Protein AF-A0A8J3ZQ77-F1 (afdb_monomer)

Radius of gyration: 22.33 Å; Cα contacts (8 Å, |Δi|>4): 183; chains: 1; bounding box: 64×32×75 Å

Mean predicted aligned error: 8.73 Å

Secondary structure (DSSP, 8-state):
--TT-PPPPP-PPPPPPPPPPHHHHHHHHHHHHHHTTB-TTHHHH----BBPTTBPPTT-TTSSSBBGGGBTTEEEEEETTEEEEEE--S-TTS--TT--TT--SSTTS---TTSBPBTT--BPPP----

Sequence (130 aa):
MDLFDLAPFYVQPPAPLEPLTTGERRRQRHAEAAAGGFHPLYAALGLVLRLHPDAGPYAYPAAPGLRCGGCRFRRLVSGGARTYPKCLWPDPEVRPARGWPRLTHGPGTDIRASWPACVHHEPTPERGDP

pLDDT: mean 85.39, std 12.05, range [36.16, 97.75]

Organism: NCBI:txid65505

Foldseek 3Di:
DDPPPDDDDDDDDPDDDDDDDPVRVLVVCLLVCQVVQAFSLCSVQVDGWGFDPQWARLVDLPGDGDFPLQAQQFDWDDDPPDTATAGQPPDVVDQDPVGRSQDDPDPSSRRDRSTTHTPNGDGRPPPPDD

Solvent-accessible surface area (backbone atoms only — not comparable to full-atom values): 7860 Å² total; per-residue (Å²): 139,69,90,82,76,63,76,85,82,76,84,74,76,78,77,83,77,77,80,73,50,76,67,52,52,49,54,48,42,27,49,52,27,42,76,73,49,22,23,45,52,25,64,62,68,76,47,95,39,45,42,26,93,62,31,15,52,69,94,42,62,85,48,74,56,41,30,35,57,52,18,57,38,52,40,77,44,78,57,88,97,45,72,41,38,27,39,34,51,95,48,77,86,60,85,47,99,84,53,49,88,47,57,64,101,47,83,64,38,48,56,49,46,54,35,37,16,34,69,83,62,43,74,45,76,77,78,74,79,130

Structure (mmCIF, N/CA/C/O backbone):
data_AF-A0A8J3ZQ77-F1
#
_entry.id   AF-A0A8J3ZQ77-F1
#
loop_
_atom_site.group_PDB
_atom_site.id
_atom_site.type_symbol
_atom_site.label_atom_id
_atom_site.label_alt_id
_atom_site.label_comp_id
_atom_site.label_asym_id
_atom_site.label_entity_id
_atom_site.label_seq_id
_atom_site.pdbx_PDB_ins_code
_atom_site.Cartn_x
_atom_site.Cartn_y
_atom_site.Cartn_z
_atom_site.occupancy
_atom_site.B_iso_or_equiv
_atom_site.auth_seq_id
_atom_site.auth_comp_id
_atom_site.auth_asym_id
_atom_site.auth_atom_id
_atom_site.pdbx_PDB_model_num
ATOM 1 N N . MET A 1 1 ? -38.779 -1.476 54.707 1.00 53.12 1 MET A N 1
ATOM 2 C CA . MET A 1 1 ? -37.655 -0.991 53.884 1.00 53.12 1 MET A CA 1
ATOM 3 C C . MET A 1 1 ? -38.273 -0.387 52.648 1.00 53.12 1 MET A C 1
ATOM 5 O O . MET A 1 1 ? -38.923 -1.118 51.911 1.00 53.12 1 MET A O 1
ATOM 9 N N . ASP A 1 2 ? -38.201 0.934 52.536 1.00 61.50 2 ASP A N 1
ATOM 10 C CA . ASP A 1 2 ? -38.905 1.711 51.519 1.00 61.50 2 ASP A CA 1
ATOM 11 C C . ASP A 1 2 ? -38.055 1.819 50.245 1.00 61.50 2 ASP A C 1
ATOM 13 O O . ASP A 1 2 ? -36.830 1.914 50.316 1.00 61.50 2 ASP A O 1
ATOM 17 N N . LEU A 1 3 ? -38.690 1.782 49.074 1.00 61.41 3 LEU A N 1
ATOM 18 C CA . LEU A 1 3 ? -38.003 1.778 47.770 1.00 61.41 3 LEU A CA 1
ATOM 19 C C . LEU A 1 3 ? -37.326 3.131 47.460 1.00 61.41 3 LEU A C 1
ATOM 21 O O . LEU A 1 3 ? -36.497 3.228 46.558 1.00 61.41 3 LEU A O 1
ATOM 25 N N . PHE A 1 4 ? -37.672 4.168 48.224 1.00 68.12 4 PHE A N 1
ATOM 26 C CA . PHE A 1 4 ? -37.258 5.554 48.015 1.00 68.12 4 PHE A CA 1
ATOM 27 C C . PHE A 1 4 ? -36.005 5.973 48.803 1.00 68.12 4 PHE A C 1
ATOM 29 O O . PHE A 1 4 ? -35.539 7.093 48.625 1.00 68.12 4 PHE A O 1
ATOM 36 N N . ASP A 1 5 ? -35.420 5.073 49.604 1.00 74.00 5 ASP A N 1
ATOM 37 C CA . ASP A 1 5 ? -34.167 5.302 50.353 1.00 74.00 5 ASP A CA 1
ATOM 38 C C . ASP A 1 5 ? -32.898 4.893 49.573 1.00 74.00 5 ASP A C 1
ATOM 40 O O . ASP A 1 5 ? -31.802 4.775 50.128 1.00 74.00 5 ASP A O 1
ATOM 44 N N . LEU A 1 6 ? -33.013 4.649 48.265 1.00 72.50 6 LEU A N 1
ATOM 45 C CA . LEU A 1 6 ? -31.860 4.339 47.424 1.00 72.50 6 LEU A CA 1
ATOM 46 C C . LEU A 1 6 ? -31.028 5.600 47.169 1.00 72.50 6 LEU A C 1
ATOM 48 O O . LEU A 1 6 ? -31.536 6.620 46.702 1.00 72.50 6 LEU A O 1
ATOM 52 N N . ALA A 1 7 ? -29.724 5.504 47.443 1.00 76.12 7 ALA A N 1
ATOM 53 C CA . ALA A 1 7 ? -28.772 6.562 47.139 1.00 76.12 7 ALA A CA 1
ATOM 54 C C . ALA A 1 7 ? -28.892 6.983 45.659 1.00 76.12 7 ALA A C 1
ATOM 56 O O . ALA A 1 7 ? -28.997 6.112 44.788 1.00 76.12 7 ALA A O 1
ATOM 57 N N . PRO A 1 8 ? -28.865 8.294 45.355 1.00 75.31 8 PRO A N 1
ATOM 58 C CA . PRO A 1 8 ? -28.981 8.776 43.989 1.00 75.31 8 PRO A CA 1
ATOM 59 C C . PRO A 1 8 ? -27.867 8.171 43.138 1.00 75.31 8 PRO A C 1
ATOM 61 O O . PRO A 1 8 ? -26.677 8.334 43.417 1.00 75.31 8 PRO A O 1
ATOM 64 N N . PHE A 1 9 ? -28.264 7.447 42.098 1.00 73.81 9 PHE A N 1
ATOM 65 C CA . PHE A 1 9 ? -27.329 6.933 41.116 1.00 73.81 9 PHE A CA 1
ATOM 66 C C . PHE A 1 9 ? -26.886 8.090 40.219 1.00 73.81 9 PHE A C 1
ATOM 68 O O . PHE A 1 9 ? -27.704 8.799 39.632 1.00 73.81 9 PHE A O 1
ATOM 75 N N . TYR A 1 10 ? -25.574 8.273 40.119 1.00 76.81 10 TYR A N 1
ATOM 76 C CA . TYR A 1 10 ? -24.968 9.216 39.193 1.00 76.81 10 TYR A CA 1
ATOM 77 C C . TYR A 1 10 ? -24.432 8.447 37.989 1.00 76.81 10 TYR A C 1
ATOM 79 O O . TYR A 1 10 ? -23.546 7.602 38.123 1.00 76.81 10 TYR A O 1
ATOM 87 N N . VAL A 1 11 ? -24.946 8.764 36.800 1.00 81.44 11 VAL A N 1
ATOM 88 C CA . VAL A 1 11 ? -24.290 8.383 35.546 1.00 81.44 11 VAL A CA 1
ATOM 89 C C . VAL A 1 11 ? -23.068 9.273 35.399 1.00 81.44 11 VAL A C 1
ATOM 91 O O . VAL A 1 11 ? -23.212 10.471 35.155 1.00 81.44 11 VAL A O 1
ATOM 94 N N . GLN A 1 12 ? -21.865 8.714 35.525 1.00 82.31 12 GLN A N 1
ATOM 95 C CA . GLN A 1 12 ? -20.703 9.420 35.002 1.00 82.31 12 GLN A CA 1
ATOM 96 C C . GLN A 1 12 ? -20.808 9.442 33.473 1.00 82.31 12 GLN A C 1
ATOM 98 O O . GLN A 1 12 ? -20.896 8.369 32.865 1.00 82.31 12 GLN A O 1
ATOM 103 N N . PRO A 1 13 ? -20.803 10.625 32.832 1.00 79.12 13 PRO A N 1
ATOM 104 C CA . PRO A 1 13 ? -20.667 10.671 31.391 1.00 79.12 13 PRO A CA 1
ATOM 105 C C . PRO A 1 13 ? -19.331 10.018 31.014 1.00 79.12 13 PRO A C 1
ATOM 107 O O . PRO A 1 13 ? -18.330 10.237 31.706 1.00 79.12 13 PRO A O 1
ATOM 110 N N . PRO A 1 14 ? -19.299 9.198 29.950 1.00 79.69 14 PRO A N 1
ATOM 111 C CA . PRO A 1 14 ? -18.058 8.591 29.504 1.00 79.69 14 PRO A CA 1
ATOM 112 C C . PRO A 1 14 ? -17.039 9.693 29.206 1.00 79.69 14 PRO A C 1
ATOM 114 O O . PRO A 1 14 ? -17.389 10.749 28.671 1.00 79.69 14 PRO A O 1
ATOM 117 N N . ALA A 1 15 ? -15.779 9.447 29.565 1.00 79.62 15 ALA A N 1
ATOM 118 C CA . ALA A 1 15 ? -14.697 10.369 29.254 1.00 79.62 15 ALA A CA 1
ATOM 119 C C . ALA A 1 15 ? -14.682 10.675 27.740 1.00 79.62 15 ALA A C 1
ATOM 121 O O . ALA A 1 15 ? -14.943 9.768 26.938 1.00 79.62 15 ALA A O 1
ATOM 122 N N . PRO A 1 16 ? -14.381 11.921 27.326 1.00 75.00 16 PRO A N 1
ATOM 123 C CA . PRO A 1 16 ? -14.259 12.254 25.915 1.00 75.00 16 PRO A CA 1
ATOM 124 C C . PRO A 1 16 ? -13.218 11.349 25.255 1.00 75.00 16 PRO A C 1
ATOM 126 O O . PRO A 1 16 ? -12.080 11.269 25.714 1.00 75.00 16 PRO A O 1
ATOM 129 N N . LEU A 1 17 ? -13.605 10.660 24.182 1.00 78.94 17 LEU A N 1
ATOM 130 C CA . LEU A 1 17 ? -12.656 9.898 23.377 1.00 78.94 17 LEU A CA 1
ATOM 131 C C . LEU A 1 17 ? -11.683 10.880 22.724 1.00 78.94 17 LEU A C 1
ATOM 133 O O . LEU A 1 17 ? -12.110 11.797 22.017 1.00 78.94 17 LEU A O 1
ATOM 137 N N . GLU A 1 18 ? -10.383 10.692 22.949 1.00 83.19 18 GLU A N 1
ATOM 138 C CA . GLU A 1 18 ? -9.380 11.513 22.280 1.00 83.19 18 GLU A CA 1
ATOM 139 C C . GLU A 1 18 ? -9.497 11.350 20.754 1.00 83.19 18 GLU A C 1
ATOM 141 O O . GLU A 1 18 ? -9.629 10.229 20.246 1.00 83.19 18 GLU A O 1
ATOM 146 N N . PRO A 1 19 ? -9.467 12.454 19.987 1.00 86.69 19 PRO A N 1
ATOM 147 C CA . PRO A 1 19 ? -9.566 12.374 18.544 1.00 86.69 19 PRO A CA 1
ATOM 148 C C . PRO A 1 19 ? -8.309 11.712 17.978 1.00 86.69 19 PRO A C 1
ATOM 150 O O . PRO A 1 19 ? -7.193 12.182 18.190 1.00 86.69 19 PRO A O 1
ATOM 153 N N . LEU A 1 20 ? -8.501 10.662 17.176 1.00 89.88 20 LEU A N 1
ATOM 154 C CA . LEU A 1 20 ? -7.408 9.989 16.474 1.00 89.88 20 LEU A CA 1
ATOM 155 C C . LEU A 1 20 ? -6.551 10.989 15.698 1.00 89.88 20 LEU A C 1
ATOM 157 O O . LEU A 1 20 ? -7.073 11.830 14.959 1.00 89.88 20 LEU A O 1
ATOM 161 N N . THR A 1 21 ? -5.236 10.842 15.766 1.00 92.12 21 THR A N 1
ATOM 162 C CA . THR A 1 21 ? -4.295 11.598 14.939 1.00 92.12 21 THR A CA 1
ATOM 163 C C . THR A 1 21 ? -4.514 11.318 13.446 1.00 92.12 21 THR A C 1
ATOM 165 O O . THR A 1 21 ? -5.101 10.316 13.026 1.00 92.12 21 THR A O 1
ATOM 168 N N . THR A 1 22 ? -3.985 12.181 12.575 1.00 89.19 22 THR A N 1
ATOM 169 C CA . THR A 1 22 ? -4.051 11.964 11.116 1.00 89.19 22 THR A CA 1
ATOM 170 C C . THR A 1 22 ? -3.411 10.638 10.682 1.00 89.19 22 THR A C 1
ATOM 172 O O . THR A 1 22 ? -3.881 10.014 9.726 1.00 89.19 22 THR A O 1
ATOM 175 N N . GLY A 1 23 ? -2.357 10.195 11.375 1.00 89.31 23 GLY A N 1
ATOM 176 C CA . GLY A 1 23 ? -1.700 8.914 11.117 1.00 89.31 23 GLY A CA 1
ATOM 177 C C . GLY A 1 23 ? -2.582 7.723 11.488 1.00 89.31 23 GLY A C 1
ATOM 178 O O . GLY A 1 23 ? -2.719 6.793 10.690 1.00 89.31 23 GLY A O 1
ATOM 179 N N . GLU A 1 24 ? -3.233 7.782 12.648 1.00 91.19 24 GLU A N 1
ATOM 180 C CA . GLU A 1 24 ? -4.142 6.735 13.126 1.00 91.19 24 GLU A CA 1
ATOM 181 C C . GLU A 1 24 ? -5.379 6.618 12.246 1.00 91.19 24 GLU A C 1
ATOM 183 O O . GLU A 1 24 ? -5.681 5.521 11.784 1.00 91.19 24 GLU A O 1
ATOM 188 N N . ARG A 1 25 ? -6.007 7.743 11.878 1.00 91.81 25 ARG A N 1
ATOM 189 C CA . ARG A 1 25 ? -7.129 7.742 10.922 1.00 91.81 25 ARG A CA 1
ATOM 190 C C . ARG A 1 25 ? -6.745 7.100 9.591 1.00 91.81 25 ARG A C 1
ATOM 192 O O . ARG A 1 25 ? -7.524 6.357 9.004 1.00 91.81 25 ARG A O 1
ATOM 199 N N . ARG A 1 26 ? -5.531 7.364 9.092 1.00 91.56 26 ARG A N 1
ATOM 200 C CA . ARG A 1 26 ? -5.037 6.730 7.860 1.00 91.56 26 ARG A CA 1
ATOM 201 C C . ARG A 1 26 ? -4.849 5.226 8.047 1.00 91.56 26 ARG A C 1
ATOM 203 O O . ARG A 1 26 ? -5.274 4.456 7.191 1.00 91.56 26 ARG A O 1
ATOM 210 N N . ARG A 1 27 ? -4.216 4.813 9.148 1.00 91.12 27 ARG A N 1
ATOM 211 C CA . ARG A 1 27 ? -4.011 3.396 9.472 1.00 91.12 27 ARG A CA 1
ATOM 212 C C . ARG A 1 27 ? -5.345 2.659 9.585 1.00 91.12 27 ARG A C 1
ATOM 214 O O . ARG A 1 27 ? -5.446 1.556 9.054 1.00 91.12 27 ARG A O 1
ATOM 221 N N . GLN A 1 28 ? -6.336 3.278 10.220 1.00 93.31 28 GLN A N 1
ATOM 222 C CA . GLN A 1 28 ? -7.688 2.752 10.348 1.00 93.31 28 GLN A CA 1
ATOM 223 C C . GLN A 1 28 ? -8.336 2.561 8.973 1.00 93.31 28 GLN A C 1
ATOM 225 O O . GLN A 1 28 ? -8.696 1.438 8.642 1.00 93.31 28 GLN A O 1
ATOM 230 N N . ARG A 1 29 ? -8.360 3.591 8.113 1.00 93.88 29 ARG A N 1
ATOM 231 C CA . ARG A 1 29 ? -8.922 3.464 6.753 1.00 93.88 29 ARG A CA 1
ATOM 232 C C . ARG A 1 29 ? -8.250 2.371 5.919 1.00 93.88 29 ARG A C 1
ATOM 234 O O . ARG A 1 29 ? -8.900 1.691 5.134 1.00 93.88 29 ARG A O 1
ATOM 241 N N . HIS A 1 30 ? -6.937 2.193 6.070 1.00 94.44 30 HIS A N 1
ATOM 242 C CA . HIS A 1 30 ? -6.210 1.116 5.392 1.00 94.44 30 HIS A CA 1
ATOM 243 C C . HIS A 1 30 ? -6.624 -0.271 5.904 1.00 94.44 30 HIS A C 1
ATOM 245 O O . HIS A 1 30 ? -6.737 -1.202 5.108 1.00 94.44 30 HIS A O 1
ATOM 251 N N . ALA A 1 31 ? -6.841 -0.407 7.216 1.00 94.06 31 ALA A N 1
ATOM 252 C CA . ALA A 1 31 ? -7.315 -1.646 7.823 1.00 94.06 31 ALA A CA 1
ATOM 253 C C . ALA A 1 31 ? -8.760 -1.960 7.407 1.00 94.06 31 ALA A C 1
ATOM 255 O O . ALA A 1 31 ? -9.044 -3.094 7.037 1.00 94.06 31 ALA A O 1
ATOM 256 N N . GLU A 1 32 ? -9.640 -0.956 7.388 1.00 95.06 32 GLU A N 1
ATOM 257 C CA . GLU A 1 32 ? -11.027 -1.075 6.917 1.00 95.06 32 GLU A CA 1
ATOM 258 C C . GLU A 1 32 ? -11.087 -1.505 5.446 1.00 95.06 32 GLU A C 1
ATOM 260 O O . GLU A 1 32 ? -11.812 -2.438 5.105 1.00 95.06 32 GLU A O 1
ATOM 265 N N . ALA A 1 33 ? -10.267 -0.896 4.580 1.00 94.75 33 ALA A N 1
ATOM 266 C CA . ALA A 1 33 ? -10.159 -1.314 3.183 1.00 94.75 33 ALA A CA 1
ATOM 267 C C . ALA A 1 33 ? -9.749 -2.791 3.064 1.00 94.75 33 ALA A C 1
ATOM 269 O O . ALA A 1 33 ? -10.385 -3.546 2.329 1.00 94.75 33 ALA A O 1
ATOM 270 N N . ALA A 1 34 ? -8.737 -3.218 3.828 1.00 95.31 34 ALA A N 1
ATOM 271 C CA . ALA A 1 34 ? -8.276 -4.604 3.828 1.00 95.31 34 ALA A CA 1
ATOM 272 C C . ALA A 1 34 ? -9.345 -5.582 4.336 1.00 95.31 34 ALA A C 1
ATOM 274 O O . ALA A 1 34 ? -9.532 -6.638 3.733 1.00 95.31 34 ALA A O 1
ATOM 275 N N . ALA A 1 35 ? -10.079 -5.218 5.391 1.00 95.00 35 ALA A N 1
ATOM 276 C CA . ALA A 1 35 ? -11.196 -6.008 5.907 1.00 95.00 35 ALA A CA 1
ATOM 277 C C . ALA A 1 35 ? -12.333 -6.146 4.877 1.00 95.00 35 ALA A C 1
ATOM 279 O O . ALA A 1 35 ? -12.957 -7.198 4.790 1.00 95.00 35 ALA A O 1
ATOM 280 N N . GLY A 1 36 ? -12.549 -5.125 4.041 1.00 94.56 36 GLY A N 1
ATOM 281 C CA . GLY A 1 36 ? -13.492 -5.160 2.916 1.00 94.56 36 GLY A CA 1
ATOM 282 C C . GLY A 1 36 ? -13.003 -5.918 1.671 1.00 94.56 36 GLY A C 1
ATOM 283 O O . GLY A 1 36 ? -13.668 -5.884 0.632 1.00 94.56 36 GLY A O 1
ATOM 284 N N . GLY A 1 37 ? -11.836 -6.570 1.724 1.00 96.25 37 GLY A N 1
ATOM 285 C CA . GLY A 1 37 ? -11.252 -7.272 0.576 1.00 96.25 37 GLY A CA 1
ATOM 286 C C . GLY A 1 37 ? -10.628 -6.339 -0.468 1.00 96.25 37 GLY A C 1
ATOM 287 O O . GLY A 1 37 ? -10.472 -6.719 -1.635 1.00 96.25 37 GLY A O 1
ATOM 288 N N . PHE A 1 38 ? -10.272 -5.115 -0.073 1.00 97.12 38 PHE A N 1
ATOM 289 C CA . PHE A 1 38 ? -9.602 -4.134 -0.921 1.00 97.12 38 PHE A CA 1
ATOM 290 C C . PHE A 1 38 ? -8.159 -3.892 -0.475 1.00 97.12 38 PHE A C 1
ATOM 292 O O . PHE A 1 38 ? -7.808 -3.915 0.700 1.00 97.12 38 PHE A O 1
ATOM 299 N N . HIS A 1 39 ? -7.289 -3.617 -1.436 1.00 96.12 39 HIS A N 1
ATOM 300 C CA . HIS A 1 39 ? -5.913 -3.236 -1.176 1.00 96.12 39 HIS A CA 1
ATOM 301 C C . HIS A 1 39 ? -5.868 -1.895 -0.421 1.00 96.12 39 HIS A C 1
ATOM 303 O O . HIS A 1 39 ? -6.610 -0.985 -0.791 1.00 96.12 39 HIS A O 1
ATOM 309 N N . PRO A 1 40 ? -4.960 -1.694 0.557 1.00 94.81 40 PRO A N 1
ATOM 310 C CA . PRO A 1 40 ? -4.902 -0.463 1.358 1.00 94.81 40 PRO A CA 1
ATOM 311 C C . PRO A 1 40 ? -4.819 0.844 0.552 1.00 94.81 40 PRO A C 1
ATOM 313 O O . PRO A 1 40 ? -5.299 1.882 0.994 1.00 94.81 40 PRO A O 1
ATOM 316 N N . LEU A 1 41 ? -4.259 0.791 -0.661 1.00 92.69 41 LEU A N 1
ATOM 317 C CA . LEU A 1 41 ? -4.228 1.917 -1.604 1.00 92.69 41 LEU A CA 1
ATOM 318 C C . LEU A 1 41 ? -5.628 2.432 -1.998 1.00 92.69 41 LEU A C 1
ATOM 320 O O . LEU A 1 41 ? -5.760 3.615 -2.307 1.00 92.69 41 LEU A O 1
ATOM 324 N N . TYR A 1 42 ? -6.664 1.583 -1.950 1.00 89.88 42 TYR A N 1
ATOM 325 C CA . TYR A 1 42 ? -8.068 1.963 -2.156 1.00 89.88 42 TYR A CA 1
ATOM 326 C C . TYR A 1 42 ? -8.443 3.166 -1.287 1.00 89.88 42 TYR A C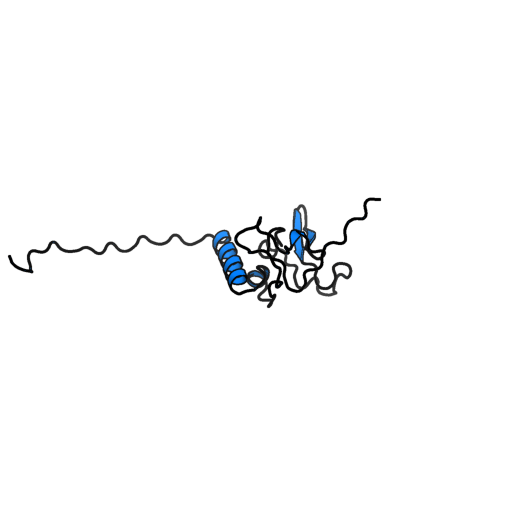 1
ATOM 328 O O . TYR A 1 42 ? -8.975 4.152 -1.785 1.00 89.88 42 TYR A O 1
ATOM 336 N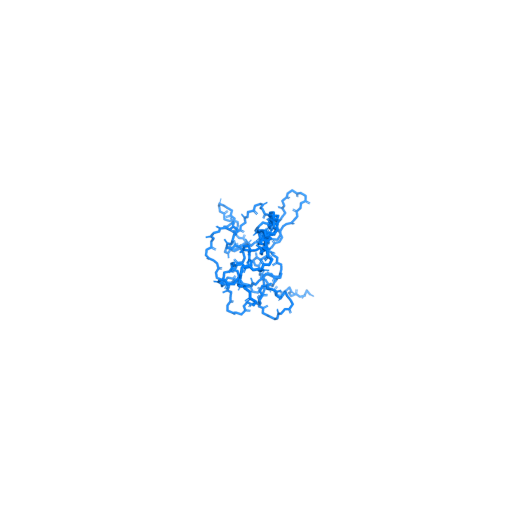 N . ALA A 1 43 ? -8.063 3.141 -0.008 1.00 88.00 43 ALA A N 1
ATOM 337 C CA . ALA A 1 43 ? -8.372 4.208 0.939 1.00 88.00 43 ALA A CA 1
ATOM 338 C C . ALA A 1 43 ? -7.696 5.552 0.610 1.00 88.00 43 ALA A C 1
ATOM 340 O O . ALA A 1 43 ? -8.126 6.591 1.111 1.00 88.00 43 ALA A O 1
ATOM 341 N N . ALA A 1 44 ? -6.623 5.544 -0.186 1.00 86.62 44 ALA A N 1
ATOM 342 C CA . ALA A 1 44 ? -5.897 6.750 -0.577 1.00 86.62 44 ALA A CA 1
ATOM 343 C C . ALA A 1 44 ? -6.303 7.275 -1.962 1.00 86.62 44 ALA A C 1
ATOM 345 O O . ALA A 1 44 ? -6.218 8.479 -2.186 1.00 86.62 44 ALA A O 1
ATOM 346 N N . LEU A 1 45 ? -6.705 6.393 -2.884 1.00 85.50 45 LEU A N 1
ATOM 347 C CA . LEU A 1 45 ? -6.992 6.752 -4.278 1.00 85.50 45 LEU A CA 1
ATOM 348 C C . LEU A 1 45 ? -8.472 6.651 -4.664 1.00 85.50 45 LEU A C 1
ATOM 350 O O . LEU A 1 45 ? -8.834 7.098 -5.746 1.00 85.50 45 LEU A O 1
ATOM 354 N N . GLY A 1 46 ? -9.315 6.018 -3.843 1.00 82.88 46 GLY A N 1
ATOM 355 C CA . GLY A 1 46 ? -10.701 5.693 -4.203 1.00 82.88 46 GLY A CA 1
ATOM 356 C C . GLY A 1 46 ? -10.824 4.690 -5.358 1.00 82.88 46 GLY A C 1
ATOM 357 O O . GLY A 1 46 ? -11.906 4.493 -5.897 1.00 82.88 46 GLY A O 1
ATOM 358 N N . LEU A 1 47 ? -9.717 4.060 -5.766 1.00 84.19 47 LEU A N 1
ATOM 359 C CA . LEU A 1 47 ? -9.676 3.113 -6.877 1.00 84.19 47 LEU A CA 1
ATOM 360 C C . LEU A 1 47 ? -10.001 1.713 -6.384 1.00 84.19 47 LEU A C 1
ATOM 362 O O . LEU A 1 47 ? -9.252 1.180 -5.564 1.00 84.19 47 LEU A O 1
ATOM 366 N N . VAL A 1 48 ? -11.051 1.103 -6.940 1.00 89.12 48 VAL A N 1
ATOM 367 C CA . VAL A 1 48 ? -11.428 -0.290 -6.668 1.00 89.12 48 VAL A CA 1
ATOM 368 C C . VAL A 1 48 ? -10.266 -1.214 -7.025 1.00 89.12 48 VAL A C 1
ATOM 370 O O . VAL A 1 48 ? -10.010 -1.515 -8.187 1.00 89.12 48 VAL A O 1
ATOM 373 N N . LEU A 1 49 ? -9.550 -1.658 -5.997 1.00 92.38 49 LEU A N 1
ATOM 374 C CA . LEU A 1 49 ? -8.387 -2.518 -6.120 1.00 92.38 49 LEU A CA 1
ATOM 375 C C . LEU A 1 49 ? -8.568 -3.684 -5.160 1.00 92.38 49 LEU A C 1
ATOM 377 O O . LEU A 1 49 ? -8.372 -3.530 -3.960 1.00 92.38 49 LEU A O 1
ATOM 381 N N . ARG A 1 50 ? -8.994 -4.835 -5.676 1.00 97.06 50 ARG A N 1
ATOM 382 C CA . ARG A 1 50 ? -9.24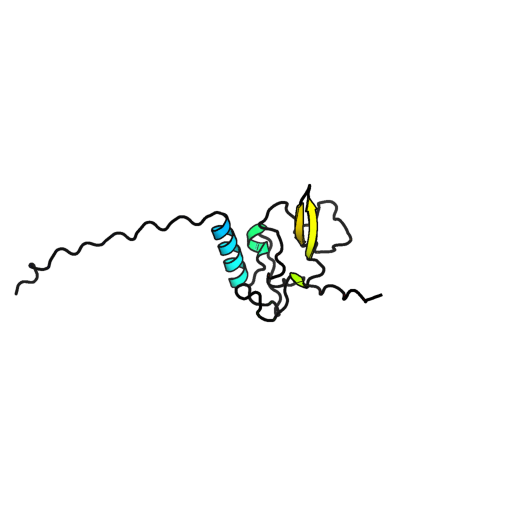4 -6.034 -4.868 1.00 97.06 50 ARG A CA 1
ATOM 383 C C . ARG A 1 50 ? -7.939 -6.656 -4.366 1.00 97.06 50 ARG A C 1
ATOM 385 O O . ARG A 1 50 ? -6.897 -6.547 -5.023 1.00 97.06 50 ARG A O 1
ATOM 392 N N . LEU A 1 51 ? -8.009 -7.309 -3.209 1.00 97.75 51 LEU A N 1
ATOM 393 C CA . LEU A 1 51 ? -6.937 -8.182 -2.731 1.00 97.75 51 LEU A CA 1
ATOM 394 C C . LEU A 1 51 ? -6.785 -9.400 -3.645 1.00 97.75 51 LEU A C 1
ATOM 396 O O . LEU A 1 51 ? -7.759 -9.870 -4.231 1.00 97.75 51 LEU A O 1
ATOM 400 N N . HIS A 1 52 ? -5.555 -9.891 -3.768 1.00 97.38 52 HIS A N 1
ATOM 401 C CA . HIS A 1 52 ? -5.302 -11.187 -4.390 1.00 97.38 52 HIS A CA 1
ATOM 402 C C . HIS A 1 52 ? -5.923 -12.304 -3.528 1.00 97.38 52 HIS A C 1
ATOM 404 O O . HIS A 1 52 ? -5.876 -12.177 -2.303 1.00 97.38 52 HIS A O 1
ATOM 410 N N . PRO A 1 53 ? -6.449 -13.398 -4.112 1.00 96.69 53 PRO A N 1
ATOM 411 C CA . PRO A 1 53 ? -6.943 -14.546 -3.342 1.00 96.69 53 PRO A CA 1
ATOM 412 C C . PRO A 1 53 ? -5.910 -15.090 -2.344 1.00 96.69 53 PRO A C 1
ATOM 414 O O . PRO A 1 53 ? -6.218 -15.284 -1.176 1.00 96.69 53 PRO A O 1
ATOM 417 N N . ASP A 1 54 ? -4.657 -15.213 -2.786 1.00 97.00 54 ASP A N 1
ATOM 418 C CA . ASP A 1 54 ? -3.532 -15.666 -1.952 1.00 97.00 54 ASP A CA 1
ATOM 419 C C . ASP A 1 54 ? -2.826 -14.542 -1.173 1.00 97.00 54 ASP A C 1
ATOM 421 O O . ASP A 1 54 ? -1.678 -14.698 -0.752 1.00 97.00 54 ASP A O 1
ATOM 425 N N . ALA A 1 55 ? -3.441 -13.365 -1.023 1.00 96.69 55 ALA A N 1
ATOM 426 C CA . ALA A 1 55 ? -2.824 -12.270 -0.282 1.00 96.69 55 ALA A CA 1
ATOM 427 C C . ALA A 1 55 ? -2.701 -12.608 1.211 1.00 96.69 55 ALA A C 1
ATOM 429 O O . ALA A 1 55 ? -3.658 -13.042 1.848 1.00 96.69 55 ALA A O 1
ATOM 430 N N . GLY A 1 56 ? -1.537 -12.333 1.803 1.00 95.06 56 GLY A N 1
ATOM 431 C CA . GLY A 1 56 ? -1.373 -12.502 3.246 1.00 95.06 56 GLY A CA 1
ATOM 432 C C . GLY A 1 56 ? -2.186 -11.464 4.040 1.00 95.06 56 GLY A C 1
ATOM 433 O O . GLY A 1 56 ? -2.390 -10.349 3.561 1.00 95.06 56 GLY A O 1
ATOM 434 N N . PRO A 1 57 ? -2.626 -11.751 5.275 1.00 94.00 57 PRO A N 1
ATOM 435 C CA . PRO A 1 57 ? -3.505 -10.861 6.038 1.00 94.00 57 PRO A CA 1
ATOM 436 C C . PRO A 1 57 ? -2.827 -9.535 6.419 1.00 94.00 57 PRO A C 1
ATOM 438 O O . PRO A 1 57 ? -1.667 -9.506 6.840 1.00 94.00 57 PRO A O 1
ATOM 441 N N . TYR A 1 58 ? -3.555 -8.416 6.327 1.00 93.44 58 TYR A N 1
ATOM 442 C CA . TYR A 1 58 ? -3.022 -7.071 6.610 1.00 93.44 58 TYR A CA 1
ATOM 443 C C . TYR A 1 58 ? -2.506 -6.905 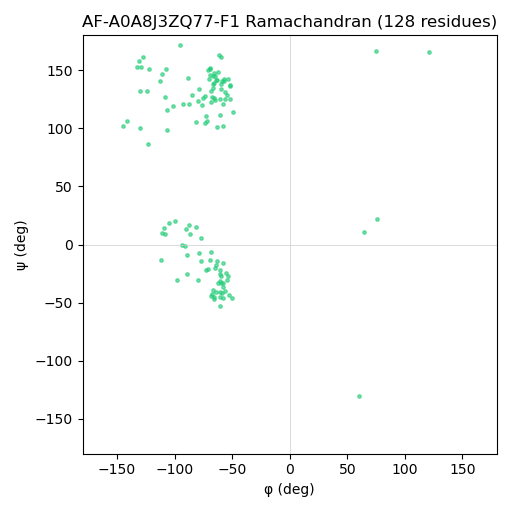8.050 1.00 93.44 58 TYR A C 1
ATOM 445 O O . TYR A 1 58 ? -1.459 -6.294 8.259 1.00 93.44 58 TYR A O 1
ATOM 453 N N . ALA A 1 59 ? -3.220 -7.460 9.036 1.00 91.31 59 ALA A N 1
ATOM 454 C CA . ALA A 1 59 ? -2.895 -7.315 10.458 1.00 91.31 59 ALA A CA 1
ATOM 455 C C . ALA A 1 59 ? -1.638 -8.089 10.894 1.00 91.31 59 ALA A C 1
ATOM 457 O O . ALA A 1 59 ? -1.024 -7.726 11.895 1.00 91.31 59 ALA A O 1
ATOM 458 N N . TYR A 1 60 ? -1.227 -9.107 10.129 1.00 92.31 60 TYR A N 1
ATOM 459 C CA . TYR A 1 60 ? -0.097 -9.975 10.460 1.00 92.31 60 TYR A CA 1
ATOM 460 C C . TYR A 1 60 ? 0.937 -9.948 9.327 1.00 92.31 60 TYR A C 1
ATOM 462 O O . TYR A 1 60 ? 0.893 -10.795 8.435 1.00 92.31 60 TYR A O 1
ATOM 470 N N . PRO A 1 61 ? 1.876 -8.981 9.330 1.00 88.62 61 PRO A N 1
ATOM 471 C CA . PRO A 1 61 ? 2.906 -8.838 8.297 1.00 88.62 61 PRO A CA 1
ATOM 472 C C . PRO A 1 61 ? 3.763 -10.084 8.053 1.00 88.62 61 PRO A C 1
ATOM 474 O O . PRO A 1 61 ? 4.233 -10.274 6.938 1.00 88.62 61 PRO A O 1
ATOM 477 N N . ALA A 1 62 ? 3.967 -10.900 9.091 1.00 90.31 62 ALA A N 1
ATOM 478 C CA . ALA A 1 62 ? 4.777 -12.115 9.041 1.00 90.31 62 ALA A CA 1
ATOM 479 C C . ALA A 1 62 ? 3.981 -13.372 8.646 1.00 90.31 62 ALA A C 1
ATOM 481 O O . ALA A 1 62 ? 4.575 -14.421 8.424 1.00 90.31 62 ALA A O 1
ATOM 482 N N . ALA A 1 63 ? 2.648 -13.288 8.570 1.00 91.94 63 ALA A N 1
ATOM 483 C CA . ALA A 1 63 ? 1.834 -14.416 8.134 1.00 91.94 63 ALA A CA 1
ATOM 484 C C . ALA A 1 63 ? 2.048 -14.690 6.633 1.00 91.94 63 ALA A C 1
ATOM 486 O O . ALA A 1 63 ? 2.222 -13.725 5.868 1.00 91.94 63 ALA A O 1
ATOM 487 N N . PRO A 1 64 ? 1.995 -15.970 6.213 1.00 93.75 64 PRO A N 1
ATOM 488 C CA . PRO A 1 64 ? 2.204 -16.367 4.825 1.00 93.75 64 PRO A CA 1
ATOM 489 C C . PRO A 1 64 ? 1.192 -15.714 3.872 1.00 93.75 64 PRO A C 1
ATOM 491 O O . PRO A 1 64 ? 0.140 -15.221 4.285 1.00 93.75 64 PRO A O 1
ATOM 494 N N . GLY A 1 65 ? 1.539 -15.714 2.585 1.00 95.31 65 GLY A N 1
ATOM 495 C CA . GLY A 1 65 ? 0.730 -15.169 1.497 1.00 95.31 65 GLY A CA 1
ATOM 496 C C . GLY A 1 65 ? 1.443 -14.068 0.715 1.00 95.31 65 GLY A C 1
ATOM 497 O O . GLY A 1 65 ? 2.459 -13.515 1.145 1.00 95.31 65 GLY A O 1
ATOM 498 N N . LEU A 1 66 ? 0.898 -13.742 -0.453 1.00 97.12 66 LEU A N 1
ATOM 499 C CA . LEU A 1 66 ? 1.459 -12.758 -1.367 1.00 97.12 66 LEU A CA 1
ATOM 500 C C . LEU A 1 66 ? 1.398 -11.352 -0.769 1.00 97.12 66 LEU A C 1
ATOM 502 O O . LEU A 1 66 ? 0.396 -10.923 -0.180 1.00 97.12 66 LEU A O 1
ATOM 506 N N . ARG A 1 67 ? 2.488 -10.609 -0.959 1.00 96.75 67 ARG A N 1
ATOM 507 C CA . ARG A 1 67 ? 2.675 -9.256 -0.434 1.00 96.75 67 ARG A CA 1
ATOM 508 C C . ARG A 1 67 ? 3.189 -8.328 -1.513 1.00 96.75 67 ARG A C 1
ATOM 510 O O . ARG A 1 67 ? 3.946 -8.726 -2.393 1.00 96.75 67 ARG A O 1
ATOM 517 N N . CYS A 1 68 ? 2.888 -7.044 -1.370 1.00 96.06 68 CYS A N 1
ATOM 518 C CA . CYS A 1 68 ? 3.433 -6.023 -2.259 1.00 96.06 68 CYS A CA 1
ATOM 519 C C . CYS A 1 68 ? 4.968 -5.945 -2.223 1.00 96.06 68 CYS A C 1
ATOM 521 O O . CYS A 1 68 ? 5.562 -5.462 -3.181 1.00 96.06 68 CYS A O 1
ATOM 523 N N . GLY A 1 69 ? 5.621 -6.427 -1.159 1.00 94.88 69 GLY A N 1
ATOM 524 C CA . GLY A 1 69 ? 7.078 -6.547 -1.075 1.00 94.88 69 GLY A CA 1
ATOM 525 C C . GLY A 1 69 ? 7.701 -7.444 -2.147 1.00 94.88 69 GLY A C 1
ATOM 526 O O . GLY A 1 69 ? 8.794 -7.128 -2.603 1.00 94.88 69 GLY A O 1
ATOM 527 N N . GLY A 1 70 ? 6.996 -8.498 -2.574 1.00 94.38 70 GLY A N 1
ATOM 528 C CA . GLY A 1 70 ? 7.429 -9.403 -3.644 1.00 94.38 70 GLY A CA 1
ATOM 529 C C . GLY A 1 70 ? 6.951 -8.991 -5.037 1.00 94.38 70 GLY A C 1
ATOM 530 O O . GLY A 1 70 ? 7.288 -9.650 -6.014 1.00 94.38 70 GLY A O 1
ATOM 531 N N . CYS A 1 71 ? 6.188 -7.903 -5.150 1.00 95.25 71 CYS A N 1
ATOM 532 C CA . CYS A 1 71 ? 5.559 -7.489 -6.397 1.00 95.25 71 CYS A CA 1
ATOM 533 C C . CYS A 1 71 ? 6.510 -6.661 -7.272 1.00 95.25 71 CYS A C 1
ATOM 535 O O . CYS A 1 71 ? 7.005 -5.622 -6.823 1.00 95.25 71 CYS A O 1
ATOM 537 N N . ARG A 1 72 ? 6.679 -7.028 -8.550 1.00 93.00 72 ARG A N 1
ATOM 538 C CA . ARG A 1 72 ? 7.552 -6.301 -9.495 1.00 93.00 72 ARG A CA 1
ATOM 539 C C . ARG A 1 72 ? 7.135 -4.843 -9.717 1.00 93.00 72 ARG A C 1
ATOM 541 O O . ARG A 1 72 ? 7.964 -3.997 -10.050 1.00 93.00 72 ARG A O 1
ATOM 548 N N . PHE A 1 73 ? 5.852 -4.540 -9.508 1.00 92.56 73 PHE A N 1
ATOM 549 C CA . PHE A 1 73 ? 5.295 -3.193 -9.643 1.00 92.56 73 PHE A CA 1
ATOM 550 C C . PHE A 1 73 ? 5.612 -2.282 -8.456 1.00 92.56 73 PHE A C 1
ATOM 552 O O . PHE A 1 73 ? 5.411 -1.069 -8.560 1.00 92.56 73 PHE A O 1
ATOM 559 N N . ARG A 1 74 ? 6.078 -2.825 -7.322 1.00 92.94 74 ARG A N 1
ATOM 560 C CA . ARG A 1 74 ? 6.526 -2.022 -6.183 1.00 92.94 74 ARG A CA 1
ATOM 561 C C . ARG A 1 74 ? 7.959 -1.555 -6.436 1.00 92.94 74 ARG A C 1
ATOM 563 O O . ARG A 1 74 ? 8.910 -2.314 -6.269 1.00 92.94 74 ARG A O 1
ATOM 570 N N . ARG A 1 75 ? 8.127 -0.279 -6.772 1.00 90.44 75 ARG A N 1
ATOM 571 C CA . ARG A 1 75 ? 9.441 0.336 -7.020 1.00 90.44 75 ARG A CA 1
ATOM 572 C C . ARG A 1 75 ? 9.683 1.516 -6.093 1.00 90.44 75 ARG A C 1
ATOM 574 O O . ARG A 1 75 ? 8.744 2.176 -5.658 1.00 90.44 75 ARG A O 1
ATOM 581 N N . LEU A 1 76 ? 10.948 1.779 -5.787 1.00 90.81 76 LEU A N 1
ATOM 582 C CA . LEU A 1 76 ? 11.345 3.019 -5.129 1.00 90.81 76 LEU A CA 1
ATOM 583 C C . LEU A 1 76 ? 11.405 4.121 -6.186 1.00 90.81 76 LEU A C 1
ATOM 585 O O . LEU A 1 76 ? 12.110 3.987 -7.180 1.00 90.81 76 LEU A O 1
ATOM 589 N N . VAL A 1 77 ? 10.649 5.192 -5.972 1.00 87.31 77 VAL A N 1
ATOM 590 C CA . VAL A 1 77 ? 10.646 6.387 -6.817 1.00 87.31 77 VAL A CA 1
ATOM 591 C C . VAL A 1 77 ? 11.318 7.513 -6.046 1.00 87.31 77 VAL A C 1
ATOM 593 O O . VAL A 1 77 ? 10.941 7.800 -4.908 1.00 87.31 77 VAL A O 1
ATOM 596 N N . SER A 1 78 ? 12.311 8.146 -6.662 1.00 86.06 78 SER A N 1
ATOM 597 C CA . SER A 1 78 ? 12.995 9.309 -6.098 1.00 86.06 78 SER A CA 1
ATOM 598 C C . SER A 1 78 ? 12.159 10.573 -6.295 1.00 86.06 78 SER A C 1
ATOM 600 O O . SER A 1 78 ? 11.655 10.830 -7.387 1.00 86.06 78 SER A O 1
ATOM 602 N N . GLY A 1 79 ? 12.021 11.372 -5.238 1.00 79.12 79 GLY A N 1
ATOM 603 C CA . GLY A 1 79 ? 11.374 12.681 -5.261 1.00 79.12 79 GLY A CA 1
ATOM 604 C C . GLY A 1 79 ? 12.141 13.652 -4.370 1.00 79.12 79 GLY A C 1
ATOM 605 O O . GLY A 1 79 ? 12.092 13.547 -3.142 1.00 79.12 79 GLY A O 1
ATOM 606 N N . GLY A 1 80 ? 12.875 14.583 -4.986 1.00 83.12 80 GLY A N 1
ATOM 607 C CA . GLY A 1 80 ? 13.842 15.422 -4.274 1.00 83.12 80 GLY A CA 1
ATOM 608 C C . GLY A 1 80 ? 14.928 14.569 -3.606 1.00 83.12 80 GLY A C 1
ATOM 609 O O . GLY A 1 80 ? 15.483 13.673 -4.234 1.00 83.12 80 GLY A O 1
ATOM 610 N N . ALA A 1 81 ? 15.192 14.811 -2.319 1.00 86.94 81 ALA A N 1
ATOM 611 C CA . ALA A 1 81 ? 16.206 14.098 -1.530 1.00 86.94 81 ALA A CA 1
ATOM 612 C C . ALA A 1 81 ? 15.713 12.786 -0.877 1.00 86.94 81 ALA A C 1
ATOM 614 O O . ALA A 1 81 ? 16.392 12.234 -0.013 1.00 86.94 81 ALA A O 1
ATOM 615 N N . ARG A 1 82 ? 14.510 12.301 -1.211 1.00 86.25 82 ARG A N 1
ATOM 616 C CA . ARG A 1 82 ? 13.896 11.121 -0.575 1.00 86.25 82 ARG A CA 1
ATOM 617 C C . ARG A 1 82 ? 13.422 10.113 -1.616 1.00 86.25 82 ARG A C 1
ATOM 619 O O . ARG A 1 82 ? 13.068 10.481 -2.734 1.00 86.25 82 ARG A O 1
ATOM 626 N N . THR A 1 83 ? 13.374 8.843 -1.226 1.00 89.44 83 THR A N 1
ATOM 627 C CA . THR A 1 83 ? 12.810 7.753 -2.029 1.00 89.44 83 THR A CA 1
ATOM 628 C C . THR A 1 83 ? 11.544 7.217 -1.375 1.00 89.44 83 THR A C 1
ATOM 630 O O . THR A 1 83 ? 11.450 7.101 -0.153 1.00 89.44 83 THR A O 1
ATOM 633 N N . TYR A 1 84 ? 10.551 6.898 -2.200 1.00 89.56 84 TYR A N 1
ATOM 634 C CA . TYR A 1 84 ? 9.235 6.463 -1.745 1.00 89.56 84 TYR A CA 1
ATOM 635 C C . TYR A 1 84 ? 8.839 5.177 -2.471 1.00 89.56 84 TYR A C 1
ATOM 637 O O . TYR A 1 84 ? 8.967 5.113 -3.695 1.00 89.56 84 TYR A O 1
ATOM 645 N N . PRO A 1 85 ? 8.356 4.137 -1.772 1.00 92.81 85 PRO A N 1
ATOM 646 C CA . PRO A 1 85 ? 7.900 2.920 -2.425 1.00 92.81 85 PRO A CA 1
ATOM 647 C C . PRO A 1 85 ? 6.526 3.144 -3.055 1.00 92.81 85 PRO A C 1
ATOM 649 O O . PRO A 1 85 ? 5.565 3.450 -2.358 1.00 92.81 85 PRO A O 1
ATOM 652 N N . LYS A 1 86 ? 6.404 2.974 -4.368 1.00 92.50 86 LYS A N 1
ATOM 653 C CA . LYS A 1 86 ? 5.189 3.281 -5.132 1.00 92.50 86 LYS A CA 1
ATOM 654 C C . LYS A 1 86 ? 4.803 2.115 -6.035 1.00 92.50 86 LYS A C 1
ATOM 656 O O . LYS A 1 86 ? 5.636 1.270 -6.356 1.00 92.50 86 LYS A O 1
ATOM 661 N N . CYS A 1 87 ? 3.528 2.058 -6.416 1.00 92.38 87 CYS A N 1
ATOM 662 C CA . CYS A 1 87 ? 3.023 1.084 -7.382 1.00 92.38 87 CYS A CA 1
ATOM 663 C C . CYS A 1 87 ? 3.072 1.694 -8.786 1.00 92.38 87 CYS A C 1
ATOM 665 O O . CYS A 1 87 ? 2.440 2.724 -9.021 1.00 92.38 87 CYS A O 1
ATOM 667 N N . LEU A 1 88 ? 3.799 1.048 -9.699 1.00 90.31 88 LEU A N 1
ATOM 668 C CA . LEU A 1 88 ? 3.959 1.477 -11.094 1.00 90.31 88 LEU A CA 1
ATOM 669 C C . LEU A 1 88 ? 3.148 0.624 -12.090 1.00 90.31 88 LEU A C 1
ATOM 671 O O . LEU A 1 88 ? 3.429 0.622 -13.278 1.00 90.31 88 LEU A O 1
ATOM 675 N N . TRP A 1 89 ? 2.142 -0.123 -11.628 1.00 89.81 89 TRP A N 1
ATOM 676 C CA . TRP A 1 89 ? 1.197 -0.804 -12.526 1.00 89.81 89 TRP A CA 1
ATOM 677 C C . TRP A 1 89 ? 0.409 0.238 -13.357 1.00 89.81 89 TRP A C 1
ATOM 679 O O . TRP A 1 89 ? 0.028 1.268 -12.780 1.00 89.81 89 TRP A O 1
ATOM 689 N N . PRO A 1 90 ? 0.100 0.008 -14.654 1.00 82.00 90 PRO A N 1
ATOM 690 C CA . PRO A 1 90 ? 0.131 -1.271 -15.387 1.00 82.00 90 PRO A CA 1
ATOM 691 C C . PRO A 1 90 ? 1.477 -1.780 -15.891 1.00 82.00 90 PRO A C 1
ATOM 693 O O . PRO A 1 90 ? 1.663 -2.990 -15.932 1.00 82.00 90 PRO A O 1
ATOM 696 N N . ASP A 1 91 ? 2.423 -0.916 -16.224 1.00 77.38 91 ASP A N 1
ATOM 697 C CA . ASP A 1 91 ? 3.661 -1.359 -16.866 1.00 77.38 91 ASP A CA 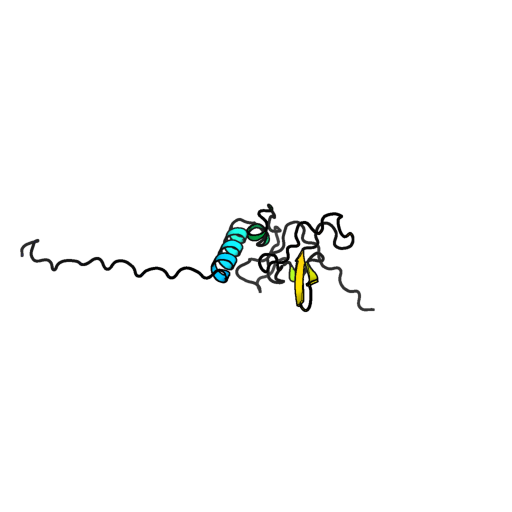1
ATOM 698 C C . ASP A 1 91 ? 4.821 -0.510 -16.387 1.00 77.38 91 ASP A C 1
ATOM 700 O O . ASP A 1 91 ? 4.955 0.556 -16.937 1.00 77.38 91 ASP A O 1
ATOM 704 N N . PRO A 1 92 ? 5.694 -0.952 -15.471 1.00 68.19 92 PRO A N 1
ATOM 705 C CA . PRO A 1 92 ? 6.729 -0.116 -14.867 1.00 68.19 92 PRO A CA 1
ATOM 706 C C . PRO A 1 92 ? 7.780 0.426 -15.852 1.00 68.19 92 PRO A C 1
ATOM 708 O O . PRO A 1 92 ? 8.536 1.321 -15.466 1.00 68.19 92 PRO A O 1
ATOM 711 N N . GLU A 1 93 ? 7.859 -0.106 -17.073 1.00 75.44 93 GLU A N 1
ATOM 712 C CA . GLU A 1 93 ? 8.850 0.273 -18.088 1.00 75.44 93 GLU A CA 1
ATOM 713 C C . GLU A 1 93 ? 8.361 1.436 -18.959 1.00 75.44 93 GLU A C 1
ATOM 715 O O . GLU A 1 93 ? 9.163 2.229 -19.457 1.00 75.44 93 GLU A O 1
ATOM 720 N N . VAL A 1 94 ? 7.044 1.612 -19.078 1.00 69.19 94 VAL A N 1
ATOM 721 C CA . VAL A 1 94 ? 6.440 2.641 -19.931 1.00 69.19 94 VAL A CA 1
ATOM 722 C C . VAL A 1 94 ? 5.880 3.769 -19.087 1.00 69.19 94 VAL A C 1
ATOM 724 O O . VAL A 1 94 ? 4.757 3.687 -18.599 1.00 69.19 94 VAL A O 1
ATO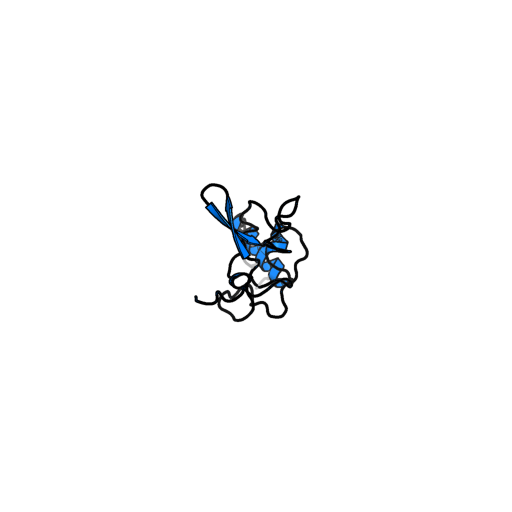M 727 N N . ARG A 1 95 ? 6.617 4.880 -18.946 1.00 65.75 95 ARG A N 1
ATOM 728 C CA . ARG A 1 95 ? 6.073 6.073 -18.279 1.00 65.75 95 ARG A CA 1
ATOM 729 C C . ARG A 1 95 ? 4.846 6.570 -19.064 1.00 65.75 95 ARG A C 1
ATOM 731 O O . ARG A 1 95 ? 5.012 7.093 -20.166 1.00 65.75 95 ARG A O 1
ATOM 738 N N . PRO A 1 96 ? 3.623 6.474 -18.521 1.00 63.69 96 PRO A N 1
ATOM 739 C CA . PRO A 1 96 ? 2.436 6.903 -19.250 1.00 63.69 96 PRO A CA 1
ATOM 740 C C . PRO A 1 96 ? 2.434 8.430 -19.404 1.00 63.69 96 PRO A C 1
ATOM 742 O O . PRO A 1 96 ? 2.922 9.158 -18.534 1.00 63.69 96 PRO A O 1
ATOM 745 N N . ALA A 1 97 ? 1.814 8.926 -20.478 1.00 64.25 97 ALA A N 1
ATOM 746 C CA . ALA A 1 97 ? 1.758 10.355 -20.814 1.00 64.25 97 ALA A CA 1
ATOM 747 C C . ALA A 1 97 ? 1.188 11.249 -19.690 1.00 64.25 97 ALA A C 1
ATOM 749 O O . ALA A 1 97 ? 1.499 12.433 -19.620 1.00 64.25 97 ALA A O 1
ATOM 750 N N . ARG A 1 98 ? 0.368 10.684 -18.792 1.00 65.56 98 ARG A N 1
ATOM 751 C CA . ARG A 1 98 ? -0.250 11.381 -17.647 1.00 65.56 98 ARG A CA 1
ATOM 752 C C . ARG A 1 98 ? 0.316 10.962 -16.281 1.00 65.56 98 ARG A C 1
ATOM 754 O O . ARG A 1 98 ? -0.270 11.290 -15.255 1.00 65.56 98 ARG A O 1
ATOM 761 N N . GLY A 1 99 ? 1.458 10.271 -16.252 1.00 66.19 99 GLY A N 1
ATOM 762 C CA . GLY A 1 99 ? 2.027 9.709 -15.022 1.00 66.19 99 GLY A CA 1
ATOM 763 C C . GLY A 1 99 ? 1.292 8.455 -14.534 1.00 66.19 99 GLY A C 1
ATOM 764 O O . GLY A 1 99 ? 0.234 8.088 -15.044 1.00 66.19 99 GLY A O 1
ATOM 765 N N . TRP A 1 100 ? 1.901 7.727 -13.598 1.00 71.75 100 TRP A N 1
ATOM 766 C CA . TRP A 1 100 ? 1.373 6.434 -13.160 1.00 71.75 100 TRP A CA 1
ATOM 767 C C . TRP A 1 100 ? 0.060 6.599 -12.394 1.00 71.75 100 TRP A C 1
ATOM 769 O O . TRP A 1 100 ? 0.020 7.370 -11.433 1.00 71.75 100 TRP A O 1
ATOM 779 N N . PRO A 1 101 ? -0.983 5.816 -12.714 1.00 70.44 101 PRO A N 1
ATOM 780 C CA . PRO A 1 101 ? -2.309 5.979 -12.113 1.00 70.44 101 PRO A CA 1
ATOM 781 C C . PRO A 1 101 ? -2.331 5.703 -10.602 1.00 70.44 101 PRO A C 1
ATOM 783 O O . PRO A 1 101 ? -3.258 6.103 -9.905 1.00 70.44 101 PRO A O 1
ATOM 786 N N . ARG A 1 102 ? -1.308 5.013 -10.080 1.00 80.19 102 ARG A N 1
ATOM 787 C CA . ARG A 1 102 ? -1.180 4.620 -8.669 1.00 80.19 102 ARG A CA 1
ATOM 788 C C . ARG A 1 102 ? -0.067 5.361 -7.922 1.00 80.19 102 ARG A C 1
ATOM 790 O O . ARG A 1 102 ? 0.259 5.002 -6.789 1.00 80.19 102 ARG A O 1
ATOM 797 N N . LEU A 1 103 ? 0.504 6.397 -8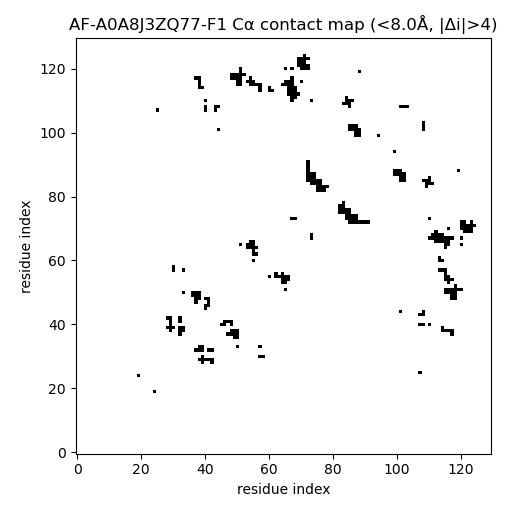.536 1.00 78.25 103 LEU A N 1
ATOM 798 C CA . LEU A 1 103 ? 1.570 7.220 -7.972 1.00 78.25 103 LEU A CA 1
ATOM 799 C C . LEU A 1 103 ? 1.022 8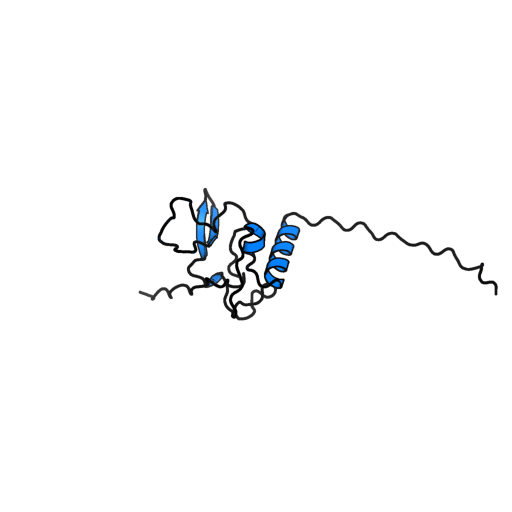.590 -7.564 1.00 78.25 103 LEU A C 1
ATOM 801 O O . LEU A 1 103 ? 0.648 9.395 -8.409 1.00 78.25 103 LEU A O 1
ATOM 805 N N . THR A 1 104 ? 1.049 8.895 -6.267 1.00 78.50 104 THR A N 1
ATOM 806 C CA . THR A 1 104 ? 0.867 10.269 -5.767 1.00 78.50 104 THR A CA 1
ATOM 807 C C . THR A 1 104 ? 2.017 10.641 -4.840 1.00 78.50 104 THR A C 1
ATOM 809 O O . THR A 1 104 ? 2.702 9.768 -4.313 1.00 78.50 104 THR A O 1
ATOM 812 N N . HIS A 1 105 ? 2.238 11.931 -4.596 1.00 74.44 105 HIS A N 1
ATOM 813 C CA . HIS A 1 105 ? 3.357 12.417 -3.774 1.00 74.44 105 HIS A CA 1
ATOM 814 C C . HIS A 1 105 ? 3.098 12.341 -2.255 1.00 74.44 105 HIS A C 1
ATOM 816 O O . HIS A 1 105 ? 3.810 12.959 -1.471 1.00 74.44 105 HIS A O 1
ATOM 822 N N . GLY A 1 106 ? 2.073 11.596 -1.821 1.00 81.06 106 GLY A N 1
ATOM 823 C CA . GLY A 1 106 ? 1.664 11.515 -0.419 1.00 81.06 106 GLY A CA 1
ATOM 824 C C . GLY A 1 106 ? 2.016 10.183 0.260 1.00 81.06 106 GLY A C 1
ATOM 825 O O . GLY A 1 106 ? 1.973 9.136 -0.385 1.00 81.06 106 GLY A O 1
ATOM 826 N N . PRO A 1 107 ? 2.240 10.175 1.587 1.00 83.81 107 PRO A N 1
ATOM 827 C CA . PRO A 1 107 ? 2.537 8.960 2.358 1.00 83.81 107 PRO A CA 1
ATOM 828 C C . PRO A 1 107 ? 1.356 7.978 2.486 1.00 83.81 107 PRO A C 1
ATOM 830 O O . PRO A 1 107 ? 1.503 6.885 3.026 1.00 83.81 107 PRO A O 1
ATOM 833 N N . GLY A 1 108 ? 0.160 8.357 2.023 1.00 84.88 108 GLY A N 1
ATOM 834 C CA . GLY A 1 108 ? -0.981 7.441 1.897 1.00 84.88 108 GLY A CA 1
ATOM 835 C C . GLY A 1 108 ? -0.832 6.439 0.752 1.00 84.88 108 GLY A C 1
ATOM 836 O O . GLY A 1 108 ? -1.443 5.378 0.796 1.00 84.88 108 GLY A O 1
ATOM 837 N N . THR A 1 109 ? 0.009 6.745 -0.238 1.00 88.75 109 THR A N 1
ATOM 838 C CA . THR A 1 109 ? 0.252 5.883 -1.405 1.00 88.75 109 THR A CA 1
ATOM 839 C C . THR A 1 109 ? 1.623 5.219 -1.377 1.00 88.75 109 THR A C 1
ATOM 841 O O . THR A 1 109 ? 2.024 4.590 -2.355 1.00 88.75 109 THR A O 1
ATOM 844 N N . ASP A 1 110 ? 2.342 5.336 -0.257 1.00 92.25 110 ASP A N 1
ATOM 845 C CA . ASP A 1 110 ? 3.587 4.609 -0.032 1.00 92.25 110 ASP A CA 1
ATOM 846 C C . ASP A 1 110 ? 3.278 3.129 0.214 1.00 92.25 110 ASP A C 1
ATOM 848 O O . ASP A 1 110 ? 2.780 2.734 1.272 1.00 92.25 110 ASP A O 1
ATOM 852 N N . ILE A 1 111 ? 3.572 2.300 -0.785 1.00 93.31 111 ILE A N 1
ATOM 853 C CA . ILE A 1 111 ? 3.284 0.869 -0.783 1.00 93.31 111 ILE A CA 1
ATOM 854 C C . ILE A 1 111 ? 4.261 0.162 0.150 1.00 93.31 111 ILE A C 1
ATOM 856 O O . ILE A 1 111 ? 5.437 -0.062 -0.167 1.00 93.31 111 ILE A O 1
ATOM 860 N N . ARG A 1 112 ? 3.775 -0.228 1.325 1.00 93.50 112 ARG A N 1
ATOM 861 C CA . ARG A 1 112 ? 4.592 -0.974 2.284 1.00 93.50 112 ARG A CA 1
ATOM 862 C C . ARG A 1 112 ? 4.846 -2.384 1.767 1.00 93.50 112 ARG A C 1
ATOM 864 O O . ARG A 1 112 ? 3.961 -3.008 1.191 1.00 93.50 112 ARG A O 1
ATOM 871 N N . ALA A 1 113 ? 6.049 -2.899 2.008 1.00 95.00 113 ALA A N 1
ATOM 872 C CA . ALA A 1 113 ? 6.397 -4.263 1.618 1.00 95.00 113 ALA A CA 1
ATOM 873 C C . ALA A 1 113 ? 5.493 -5.309 2.299 1.00 95.00 113 ALA A C 1
ATOM 875 O O . ALA A 1 113 ? 5.169 -6.319 1.692 1.00 95.00 113 ALA A O 1
ATOM 876 N N . SER A 1 114 ? 5.030 -5.027 3.520 1.00 94.69 114 SER A N 1
ATOM 877 C CA . SER A 1 114 ? 4.135 -5.891 4.298 1.00 94.69 114 SER A CA 1
ATOM 878 C C . SER A 1 114 ? 2.660 -5.834 3.891 1.00 94.69 114 SER A C 1
ATOM 880 O O . SER A 1 114 ? 1.851 -6.599 4.420 1.00 94.69 114 SER A O 1
ATOM 882 N N . TRP A 1 115 ? 2.267 -4.928 2.992 1.00 95.31 115 TRP A N 1
ATOM 883 C CA . TRP A 1 115 ? 0.872 -4.852 2.568 1.00 95.31 115 TRP A CA 1
ATOM 884 C C . TRP A 1 115 ? 0.454 -6.100 1.784 1.00 95.31 115 TRP A C 1
ATOM 886 O O . TRP A 1 115 ? 1.275 -6.656 1.047 1.00 95.31 115 TRP A O 1
ATOM 896 N N . PRO A 1 116 ? -0.807 -6.541 1.945 1.00 97.25 116 PRO A N 1
ATOM 897 C CA . PRO A 1 116 ? -1.358 -7.654 1.183 1.00 97.25 116 PRO A CA 1
ATOM 898 C C . PRO A 1 116 ? -1.266 -7.366 -0.317 1.00 97.25 116 PRO A C 1
ATOM 900 O O . PRO A 1 116 ? -1.448 -6.223 -0.741 1.00 97.25 116 PRO A O 1
ATOM 903 N N . ALA A 1 117 ? -0.983 -8.387 -1.121 1.00 97.12 117 ALA A N 1
ATOM 904 C CA . ALA A 1 117 ? -0.987 -8.268 -2.573 1.00 97.12 117 ALA A CA 1
ATOM 905 C C . ALA A 1 117 ? -2.380 -7.905 -3.123 1.00 97.12 117 ALA A C 1
ATOM 907 O O . ALA A 1 117 ? -3.410 -8.302 -2.580 1.00 97.12 117 ALA A O 1
ATOM 908 N N . CYS A 1 118 ? -2.412 -7.160 -4.229 1.00 96.62 118 CYS A N 1
ATOM 909 C CA . CYS A 1 118 ? -3.635 -6.926 -5.000 1.00 96.62 118 CYS A CA 1
ATOM 910 C C . CYS A 1 118 ? -3.762 -7.922 -6.158 1.00 96.62 118 CYS A C 1
ATOM 912 O O . CYS A 1 118 ? -2.802 -8.614 -6.486 1.00 96.62 118 CYS A O 1
ATOM 914 N N . VAL A 1 119 ? -4.911 -7.930 -6.833 1.00 96.75 119 VAL A N 1
ATOM 915 C CA . VAL A 1 119 ? -5.171 -8.779 -8.015 1.00 96.75 119 VAL A CA 1
ATOM 916 C C . VAL A 1 119 ? -4.201 -8.583 -9.190 1.00 96.75 119 VAL A C 1
ATOM 918 O O . VAL A 1 119 ? -4.142 -9.429 -10.067 1.00 96.75 119 VAL A O 1
ATOM 921 N N . HIS A 1 120 ? -3.426 -7.497 -9.214 1.00 94.56 120 HIS A N 1
ATOM 922 C CA . HIS A 1 120 ? -2.384 -7.263 -10.224 1.00 94.56 120 HIS A CA 1
ATOM 923 C C . HIS A 1 120 ? -0.983 -7.599 -9.716 1.00 94.56 120 HIS A C 1
ATOM 925 O O . HIS A 1 120 ? 0.001 -7.028 -10.176 1.00 94.56 120 HIS A O 1
ATOM 931 N N . HIS A 1 121 ? -0.874 -8.404 -8.666 1.00 95.38 121 HIS A N 1
ATOM 932 C CA . HIS A 1 121 ? 0.422 -8.819 -8.170 1.00 95.38 121 HIS A CA 1
ATOM 933 C C . HIS A 1 121 ? 1.120 -9.693 -9.207 1.00 95.38 121 HIS A C 1
ATOM 935 O O . HIS A 1 121 ? 0.600 -10.729 -9.603 1.00 95.38 121 HIS A O 1
ATOM 941 N N . GLU A 1 122 ? 2.340 -9.312 -9.562 1.00 94.88 122 GLU A N 1
ATOM 942 C CA . GLU A 1 122 ? 3.240 -10.137 -10.357 1.00 94.88 122 GLU A CA 1
ATOM 943 C C . GLU A 1 122 ? 4.543 -10.307 -9.579 1.00 94.88 122 GLU A C 1
ATOM 945 O O . GLU A 1 122 ? 5.064 -9.306 -9.067 1.00 94.88 122 GLU A O 1
ATOM 950 N N . PRO A 1 123 ? 5.060 -11.542 -9.449 1.00 92.75 123 PRO A N 1
ATOM 951 C CA . PRO A 1 123 ? 6.293 -11.786 -8.721 1.00 92.75 123 PRO A CA 1
ATOM 952 C C . PRO A 1 123 ? 7.436 -10.986 -9.345 1.00 92.75 123 PRO A C 1
ATOM 954 O O . PRO A 1 123 ? 7.532 -10.826 -10.563 1.00 92.75 123 PRO A O 1
ATOM 957 N N . THR A 1 124 ? 8.299 -10.442 -8.493 1.00 88.19 124 THR A N 1
ATOM 958 C CA . THR A 1 124 ? 9.556 -9.851 -8.949 1.00 88.19 124 THR A CA 1
ATOM 959 C C . THR A 1 124 ? 10.353 -10.961 -9.621 1.00 88.19 124 THR A C 1
ATOM 961 O O . THR A 1 124 ? 10.549 -11.988 -8.973 1.00 88.19 124 THR A O 1
ATOM 964 N N . PRO A 1 125 ? 10.786 -10.791 -10.886 1.00 77.06 125 PRO A N 1
ATOM 965 C CA . PRO A 1 125 ? 11.647 -11.776 -11.514 1.00 77.06 125 PRO A CA 1
ATOM 966 C C . PRO A 1 125 ? 12.868 -11.951 -10.621 1.00 77.06 125 PRO A C 1
ATOM 968 O O . PRO A 1 125 ? 13.446 -10.963 -10.148 1.00 77.06 125 PRO A O 1
ATOM 971 N N . GLU A 1 126 ? 13.195 -13.204 -10.331 1.00 69.88 126 GLU A N 1
ATOM 972 C CA . GLU A 1 126 ? 14.399 -13.545 -9.593 1.00 69.88 126 GLU A CA 1
ATOM 973 C C . GLU A 1 126 ? 15.554 -12.845 -10.309 1.00 69.88 126 GLU A C 1
ATOM 975 O O . GLU A 1 126 ? 15.683 -12.935 -11.533 1.00 69.88 126 GLU A O 1
ATOM 980 N N . ARG A 1 127 ? 16.334 -12.039 -9.578 1.00 57.06 127 ARG A N 1
ATOM 981 C CA . ARG A 1 127 ? 17.600 -11.563 -10.126 1.00 57.06 127 ARG A CA 1
ATOM 982 C C . ARG A 1 127 ? 18.403 -12.837 -10.322 1.00 57.06 127 ARG A C 1
ATOM 984 O O . ARG A 1 127 ? 18.857 -13.385 -9.328 1.00 57.06 127 ARG A O 1
ATOM 991 N N . GLY A 1 128 ? 18.478 -13.335 -11.557 1.00 45.47 128 GLY A N 1
ATOM 992 C CA . GLY A 1 128 ? 19.463 -14.342 -11.908 1.00 45.47 128 GLY A CA 1
ATOM 993 C 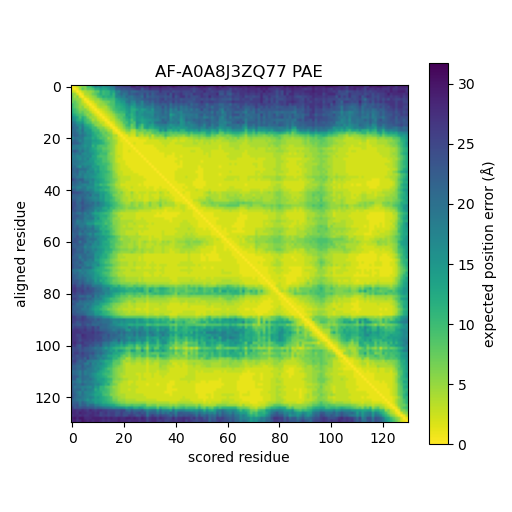C . GLY A 1 128 ? 20.789 -13.808 -11.398 1.00 45.47 128 GLY A C 1
ATOM 994 O O . GLY A 1 128 ? 21.193 -12.711 -11.798 1.00 45.47 128 GLY A O 1
ATOM 995 N N . ASP A 1 129 ? 21.357 -14.496 -10.412 1.00 36.16 129 ASP A N 1
ATOM 996 C CA . ASP A 1 129 ? 22.723 -14.230 -9.999 1.00 36.16 129 ASP A CA 1
ATOM 997 C C . ASP A 1 129 ? 23.587 -14.345 -11.267 1.00 36.16 129 ASP A C 1
ATOM 999 O O . ASP A 1 129 ? 23.398 -15.305 -12.025 1.00 36.16 129 ASP A O 1
ATOM 1003 N N . PRO A 1 130 ? 24.426 -13.339 -11.571 1.00 48.88 130 PRO A N 1
ATOM 1004 C CA . PRO A 1 130 ? 25.356 -13.417 -12.689 1.00 48.88 130 PRO A CA 1
ATOM 1005 C C . PRO A 1 130 ? 26.341 -14.582 -12.538 1.00 48.88 130 PRO A C 1
ATOM 1007 O O . PRO A 1 130 ? 26.703 -14.918 -11.386 1.00 48.88 130 PRO A O 1
#